Protein AF-A0A970K6C0-F1 (afdb_monomer_lite)

pLDDT: mean 87.24, std 10.98, range [55.59, 97.44]

Secondary structure (DSSP, 8-state):
----EEEEEEEEEEEEEE--PPPGGGGGGTT-EEEEEEEEEEE-SS---S-EEETTEEE---BTGGGSTTHHHHHHHHHHHHHT--GGGS----HHHHHHHHHHHHHHHHHHTS-HHHHHHHHTT--

Radius of gyration: 20.18 Å; chains: 1; bounding box: 44×43×47 Å

Foldseek 3Di:
DWDWDFAPDKDKAKDKDAADQADDLLRVSHRAIFIAIAIDRTDIPDDDTQWDDDYPDIDGRGDCRCLGPCNVLSVVVSVCVVVVHDSVVDPDDNVNVVVVVVVVVVVVVVPVVDPVVVVVCVVVVPD

Structure (mmCIF, N/CA/C/O backbone):
data_AF-A0A970K6C0-F1
#
_entry.id   AF-A0A970K6C0-F1
#
loop_
_atom_site.group_PDB
_atom_site.id
_atom_site.type_symbol
_atom_site.label_atom_id
_atom_site.label_alt_id
_atom_site.label_comp_id
_atom_site.label_asym_id
_atom_site.label_entity_id
_atom_site.label_seq_id
_atom_site.pdbx_PDB_ins_code
_atom_site.Cartn_x
_atom_site.Cartn_y
_atom_site.Cartn_z
_atom_site.occupancy
_atom_site.B_iso_or_equiv
_atom_site.auth_seq_id
_atom_site.auth_comp_id
_atom_site.auth_asym_id
_atom_site.auth_atom_id
_atom_site.pdbx_PDB_model_num
ATOM 1 N N . GLU A 1 1 ? 18.566 18.090 -8.151 1.00 55.59 1 GLU A N 1
ATOM 2 C CA . GLU A 1 1 ? 18.994 18.195 -6.742 1.00 55.59 1 GLU A CA 1
ATOM 3 C C . GLU A 1 1 ? 17.711 18.275 -5.929 1.00 55.59 1 GLU A C 1
ATOM 5 O O . GLU A 1 1 ? 16.833 19.018 -6.344 1.00 55.59 1 GLU A O 1
ATOM 10 N N . MET A 1 2 ? 17.518 17.416 -4.925 1.00 64.69 2 MET A N 1
ATOM 11 C CA . MET A 1 2 ? 16.256 17.335 -4.177 1.00 64.69 2 MET A CA 1
ATOM 12 C C . MET A 1 2 ? 16.489 17.863 -2.765 1.00 64.69 2 MET A C 1
ATOM 14 O O . MET A 1 2 ? 17.158 17.206 -1.968 1.00 64.69 2 MET A O 1
ATOM 18 N N . ASP A 1 3 ? 15.902 19.015 -2.449 1.00 71.62 3 ASP A N 1
ATOM 19 C CA . ASP A 1 3 ? 15.951 19.584 -1.106 1.00 71.62 3 ASP A CA 1
ATOM 20 C C . ASP A 1 3 ? 14.798 19.045 -0.258 1.00 71.62 3 ASP A C 1
ATOM 22 O O . ASP A 1 3 ? 13.624 19.082 -0.635 1.00 71.62 3 ASP A O 1
ATOM 26 N N . THR A 1 4 ? 15.132 18.511 0.917 1.00 70.56 4 THR A N 1
ATOM 27 C CA . THR A 1 4 ? 14.145 18.047 1.897 1.00 70.56 4 THR A CA 1
ATOM 28 C C . THR A 1 4 ? 14.379 18.754 3.218 1.00 70.56 4 THR A C 1
ATOM 30 O O . THR A 1 4 ? 15.370 18.515 3.903 1.00 70.56 4 THR A O 1
ATOM 33 N N . VAL A 1 5 ? 13.432 19.609 3.601 1.00 79.50 5 VAL A N 1
ATOM 34 C CA . VAL A 1 5 ? 13.472 20.322 4.880 1.00 79.50 5 VAL A CA 1
ATOM 35 C C . VAL A 1 5 ? 12.633 19.570 5.901 1.00 79.50 5 VAL A C 1
ATOM 37 O O . VAL A 1 5 ? 11.409 19.506 5.767 1.00 79.50 5 VAL A O 1
ATOM 40 N N . PHE A 1 6 ? 13.277 19.028 6.935 1.00 78.50 6 PHE A N 1
ATOM 41 C CA . PHE A 1 6 ? 12.590 18.415 8.071 1.00 78.50 6 PHE A CA 1
ATOM 42 C C . PHE A 1 6 ? 11.852 19.474 8.900 1.00 78.50 6 PHE A C 1
ATOM 44 O O . PHE A 1 6 ? 12.390 20.533 9.219 1.00 78.50 6 PHE A O 1
ATOM 51 N N . ARG A 1 7 ? 10.612 19.176 9.276 1.00 80.56 7 ARG A N 1
ATOM 52 C CA . ARG A 1 7 ? 9.773 19.972 10.177 1.00 80.56 7 ARG A CA 1
ATOM 53 C C . ARG A 1 7 ? 9.589 19.236 11.494 1.00 80.56 7 ARG A C 1
ATOM 55 O O . ARG A 1 7 ? 9.672 18.021 11.523 1.00 80.56 7 ARG A O 1
ATOM 62 N N . GLY A 1 8 ? 9.301 19.950 12.581 1.00 83.38 8 GLY A N 1
ATOM 63 C CA . GLY A 1 8 ? 9.140 19.340 13.910 1.00 83.38 8 GLY A CA 1
ATOM 64 C C . GLY A 1 8 ? 7.974 18.346 14.038 1.00 83.38 8 GLY A C 1
ATOM 65 O O . GLY A 1 8 ? 7.932 17.584 14.998 1.00 83.38 8 GLY A O 1
ATOM 66 N N . GLU A 1 9 ? 7.054 18.320 13.071 1.00 83.88 9 GLU A N 1
ATOM 67 C CA . GLU A 1 9 ? 5.840 17.504 13.100 1.00 83.88 9 GLU A CA 1
ATOM 68 C C . GLU A 1 9 ? 5.816 16.501 11.941 1.00 83.88 9 GLU A C 1
ATOM 70 O O . GLU A 1 9 ? 6.118 16.839 10.792 1.00 83.88 9 GLU A O 1
ATOM 75 N N . LYS A 1 10 ? 5.407 15.262 12.235 1.00 85.19 10 LYS A N 1
ATOM 76 C CA . LYS A 1 10 ? 5.047 14.279 11.208 1.00 85.19 10 LYS A CA 1
ATOM 77 C C . LYS A 1 10 ? 3.621 14.530 10.745 1.00 85.19 10 LYS A C 1
ATOM 79 O O . LYS A 1 10 ? 2.711 14.622 11.563 1.00 85.19 10 LYS A O 1
ATOM 84 N N . VAL A 1 11 ? 3.430 14.547 9.433 1.00 85.25 11 VAL A N 1
ATOM 85 C CA . VAL A 1 11 ? 2.106 14.568 8.814 1.00 85.25 11 VAL A CA 1
ATOM 86 C C . VAL A 1 11 ? 1.854 13.208 8.184 1.00 85.25 11 VAL A C 1
ATOM 88 O O . VAL A 1 11 ? 2.720 12.669 7.496 1.00 85.25 11 VAL A O 1
ATOM 91 N N . GLN A 1 12 ? 0.665 12.664 8.428 1.00 89.94 12 GLN A N 1
ATOM 92 C CA . GLN A 1 12 ? 0.152 11.504 7.713 1.00 89.94 12 GLN A CA 1
ATOM 93 C C . GLN A 1 12 ? -0.926 11.972 6.735 1.00 89.94 12 GLN A C 1
ATOM 95 O O . GLN A 1 12 ? -1.830 12.713 7.117 1.00 89.94 12 GLN A O 1
ATOM 100 N N . THR A 1 13 ? -0.842 11.569 5.471 1.00 88.81 13 THR A N 1
ATOM 101 C CA . THR A 1 13 ? -1.827 11.941 4.442 1.00 88.81 13 THR A CA 1
ATOM 102 C C . THR A 1 13 ? -2.198 10.728 3.606 1.00 88.81 13 THR A C 1
ATOM 104 O O . THR A 1 13 ? -1.330 10.002 3.131 1.00 88.81 13 THR A O 1
ATOM 107 N N . GLN A 1 14 ? -3.501 10.492 3.438 1.00 92.88 14 GLN A N 1
ATOM 108 C CA . GLN A 1 14 ? -3.990 9.447 2.543 1.00 92.88 14 GLN A CA 1
ATOM 109 C C . GLN A 1 14 ? -3.746 9.844 1.088 1.00 92.88 14 GLN A C 1
ATOM 111 O O . GLN A 1 14 ? -3.975 10.988 0.698 1.00 92.88 14 GLN A O 1
ATOM 116 N N . THR A 1 15 ? -3.324 8.881 0.277 1.00 91.69 15 THR A N 1
ATOM 117 C CA . THR A 1 15 ? -3.031 9.084 -1.139 1.00 91.69 15 THR A CA 1
ATOM 118 C C . THR A 1 15 ? -3.556 7.922 -1.969 1.00 91.69 15 THR A C 1
ATOM 120 O O . THR A 1 15 ? -3.617 6.773 -1.528 1.00 91.69 15 THR A O 1
ATOM 123 N N . LYS A 1 16 ? -3.971 8.235 -3.191 1.00 94.38 16 LYS A N 1
ATOM 124 C CA . LYS A 1 16 ? -4.386 7.265 -4.200 1.00 94.38 16 LYS A CA 1
ATOM 125 C C . LYS A 1 16 ? -3.979 7.777 -5.567 1.00 94.38 16 LYS A C 1
ATOM 127 O O . LYS A 1 16 ? -3.930 8.988 -5.786 1.00 94.38 16 LYS A O 1
ATOM 132 N N . GLY A 1 17 ? -3.738 6.864 -6.490 1.00 94.81 17 GLY A N 1
ATOM 133 C CA . GLY A 1 17 ? -3.329 7.226 -7.834 1.00 94.81 17 GLY A CA 1
ATOM 134 C C . GLY A 1 17 ? -3.136 6.011 -8.717 1.00 94.81 17 GLY A C 1
ATOM 135 O O . GLY A 1 17 ? -3.638 4.926 -8.431 1.00 94.81 17 GLY A O 1
ATOM 136 N N . VAL A 1 18 ? -2.414 6.230 -9.806 1.00 96.31 18 VAL A N 1
ATOM 137 C CA . VAL A 1 18 ? -2.056 5.215 -10.790 1.00 96.31 18 VAL A CA 1
ATOM 138 C C . VAL A 1 18 ? -0.557 5.327 -11.023 1.00 96.31 18 VAL A C 1
ATOM 140 O O . VAL A 1 18 ? -0.042 6.443 -11.133 1.00 96.31 18 VAL A O 1
ATOM 143 N N . PHE A 1 19 ? 0.159 4.204 -11.064 1.00 96.06 19 PHE A N 1
ATOM 144 C CA . PHE A 1 19 ? 1.583 4.249 -11.385 1.00 96.06 19 PHE A CA 1
ATOM 145 C C . PHE A 1 19 ? 1.795 4.752 -12.811 1.00 96.06 19 PHE A C 1
ATOM 147 O O . PHE A 1 19 ? 1.113 4.320 -13.743 1.00 96.06 19 PHE A O 1
ATOM 154 N N . GLY A 1 20 ? 2.774 5.644 -12.974 1.00 94.00 20 GLY A N 1
ATOM 155 C CA . GLY A 1 20 ? 3.287 6.021 -14.288 1.00 94.00 20 GLY A CA 1
ATOM 156 C C . GLY A 1 20 ? 4.047 4.869 -14.955 1.00 94.00 20 GLY A C 1
ATOM 157 O O . GLY A 1 20 ? 3.867 3.700 -14.619 1.00 94.00 20 GLY A O 1
ATOM 158 N N . ALA A 1 21 ? 4.928 5.198 -15.898 1.00 94.56 21 ALA A N 1
ATOM 159 C CA . ALA A 1 21 ? 5.808 4.200 -16.494 1.00 94.56 21 ALA A CA 1
ATOM 160 C C . ALA A 1 21 ? 6.791 3.661 -15.442 1.00 94.56 21 ALA A C 1
ATOM 162 O O . ALA A 1 21 ? 7.601 4.412 -14.898 1.00 94.56 21 ALA A O 1
ATOM 163 N N . VAL A 1 22 ? 6.725 2.358 -15.176 1.00 94.56 22 VAL A N 1
ATOM 164 C CA . VAL A 1 22 ? 7.654 1.650 -14.295 1.00 94.56 22 VAL A CA 1
ATOM 165 C C . VAL A 1 22 ? 8.639 0.881 -15.180 1.00 94.56 22 VAL A C 1
ATOM 167 O O . VAL A 1 22 ? 8.220 0.006 -15.937 1.00 94.56 22 VAL A O 1
ATOM 170 N N . PRO A 1 23 ? 9.944 1.187 -15.152 1.00 92.62 23 PRO A N 1
ATOM 171 C CA . PRO A 1 23 ? 10.917 0.463 -15.960 1.00 92.62 23 PRO A CA 1
ATOM 172 C C . PRO A 1 23 ? 11.295 -0.881 -15.319 1.00 92.62 23 PRO A C 1
ATOM 174 O O . PRO A 1 23 ? 11.091 -1.113 -14.125 1.00 92.62 23 PRO A O 1
ATOM 177 N N . GLY A 1 24 ? 11.916 -1.761 -16.106 1.00 93.12 24 GLY A N 1
ATOM 178 C CA . GLY A 1 24 ? 12.572 -2.975 -15.614 1.00 93.12 24 GLY A CA 1
ATOM 179 C C . GLY A 1 24 ? 11.623 -4.110 -15.218 1.00 93.12 24 GLY A C 1
ATOM 180 O O . GLY A 1 24 ? 10.553 -4.294 -15.801 1.00 93.12 24 GLY A O 1
ATOM 181 N N . MET A 1 25 ? 12.052 -4.899 -14.232 1.00 93.69 25 MET A N 1
ATOM 182 C CA . MET A 1 25 ? 11.378 -6.127 -13.796 1.00 93.69 25 MET A CA 1
ATOM 183 C C . MET A 1 25 ? 9.936 -5.883 -13.336 1.00 93.69 25 MET A C 1
ATOM 185 O O . MET A 1 25 ? 9.064 -6.698 -13.611 1.00 93.69 25 MET A O 1
ATOM 189 N N . LEU A 1 26 ? 9.672 -4.753 -12.675 1.00 95.56 26 LEU A N 1
ATOM 190 C CA . LEU A 1 26 ? 8.335 -4.403 -12.188 1.00 95.56 26 LEU A CA 1
ATOM 191 C C . LEU A 1 26 ? 7.512 -3.588 -13.197 1.00 95.56 26 LEU A C 1
ATOM 193 O O . LEU A 1 26 ? 6.554 -2.924 -12.812 1.00 95.56 26 LEU A O 1
ATOM 197 N N . SER A 1 27 ? 7.844 -3.641 -14.490 1.00 95.06 27 SER A N 1
ATOM 198 C CA . SER A 1 27 ? 7.103 -2.911 -15.530 1.00 95.06 27 SER A CA 1
ATOM 199 C C . SER A 1 27 ? 5.621 -3.267 -15.614 1.00 95.06 27 SER A C 1
ATOM 201 O O . SER A 1 27 ? 4.816 -2.407 -15.974 1.00 95.06 27 SER A O 1
ATOM 203 N N . GLY A 1 28 ? 5.245 -4.472 -15.175 1.00 94.69 28 GLY A N 1
ATOM 204 C CA . GLY A 1 28 ? 3.851 -4.890 -15.011 1.00 94.69 28 GLY A CA 1
ATOM 205 C C . GLY A 1 28 ? 3.031 -4.040 -14.030 1.00 94.69 28 GLY A C 1
ATOM 206 O O . GLY A 1 28 ? 1.810 -4.108 -14.074 1.00 94.69 28 GLY A O 1
ATOM 207 N N . LEU A 1 29 ? 3.668 -3.215 -13.187 1.00 96.50 29 LEU A N 1
ATOM 208 C CA . LEU A 1 29 ? 2.980 -2.259 -12.312 1.00 96.50 29 LEU A CA 1
ATOM 209 C C . LEU A 1 29 ? 2.501 -0.998 -13.044 1.00 96.50 29 LEU A C 1
ATOM 211 O O . LEU A 1 29 ? 1.672 -0.263 -12.509 1.00 96.50 29 LEU A O 1
ATOM 215 N N . SER A 1 30 ? 3.005 -0.725 -14.250 1.00 96.44 30 SER A N 1
ATOM 216 C CA . SER A 1 30 ? 2.642 0.478 -15.008 1.00 96.44 30 SER A CA 1
ATOM 217 C C . SER A 1 30 ? 1.133 0.527 -15.256 1.00 96.44 30 SER A C 1
ATOM 219 O O . SER A 1 30 ? 0.552 -0.425 -15.774 1.00 96.44 30 SER A O 1
ATOM 221 N N . GLY A 1 31 ? 0.486 1.638 -14.899 1.00 96.81 31 GLY A N 1
ATOM 222 C CA . GLY A 1 31 ? -0.960 1.799 -15.062 1.00 96.81 31 GLY A CA 1
ATOM 223 C C . GLY A 1 31 ? -1.823 1.107 -13.999 1.00 96.81 31 GLY A C 1
ATOM 224 O O . GLY A 1 31 ? -3.044 1.255 -14.036 1.00 96.81 31 GLY A O 1
ATOM 225 N N . MET A 1 32 ? -1.238 0.397 -13.027 1.00 96.44 32 MET A N 1
ATOM 226 C CA . MET A 1 32 ? -2.006 -0.157 -11.909 1.00 96.44 32 MET A CA 1
ATOM 227 C C . MET A 1 32 ? -2.393 0.940 -10.914 1.00 96.44 32 MET A C 1
ATOM 229 O O . MET A 1 32 ? -1.613 1.852 -10.624 1.00 96.44 32 MET A O 1
ATOM 233 N N . ALA A 1 33 ? -3.611 0.846 -10.384 1.00 95.75 33 ALA A N 1
ATOM 234 C CA . ALA A 1 33 ? -4.093 1.748 -9.349 1.00 95.75 33 ALA A CA 1
ATOM 235 C C . ALA A 1 33 ? -3.523 1.363 -7.979 1.00 95.75 33 ALA A C 1
ATOM 237 O O . ALA A 1 33 ? -3.446 0.184 -7.640 1.00 95.75 33 ALA A O 1
ATOM 238 N N . TYR A 1 34 ? -3.198 2.365 -7.167 1.00 94.25 34 TYR A N 1
ATOM 239 C CA . TYR A 1 34 ? -2.767 2.187 -5.784 1.00 94.25 34 TYR A CA 1
ATOM 240 C C . TYR A 1 34 ? -3.594 3.055 -4.833 1.00 94.25 34 TYR A C 1
ATOM 242 O O . TYR A 1 34 ? -4.139 4.101 -5.202 1.00 94.25 34 TYR A O 1
ATOM 250 N N . PHE A 1 35 ? -3.631 2.639 -3.572 1.00 93.06 35 PHE A N 1
ATOM 251 C CA . PHE A 1 35 ? -4.075 3.452 -2.449 1.00 93.06 35 PHE A CA 1
ATOM 252 C C . PHE A 1 35 ? -3.154 3.199 -1.260 1.00 93.06 35 PHE A C 1
ATOM 254 O O . PHE A 1 35 ? -2.585 2.120 -1.120 1.00 93.06 35 PHE A O 1
ATOM 261 N N . GLY A 1 36 ? -3.002 4.200 -0.408 1.00 92.38 36 GLY A N 1
ATOM 262 C CA . GLY A 1 36 ? -2.136 4.111 0.750 1.00 92.38 36 GLY A CA 1
ATOM 263 C C . GLY A 1 36 ? -2.072 5.429 1.496 1.00 92.38 36 GLY A C 1
ATOM 264 O O . GLY A 1 36 ? -2.970 6.270 1.403 1.00 92.38 36 GLY A O 1
ATOM 265 N N . TYR A 1 37 ? -1.002 5.619 2.247 1.00 91.75 37 TYR A N 1
ATOM 266 C CA . TYR A 1 37 ? -0.736 6.879 2.921 1.00 91.75 37 TYR A CA 1
ATOM 267 C C . TYR A 1 37 ? 0.758 7.161 2.961 1.00 91.75 37 TYR A C 1
ATOM 269 O O . TYR A 1 37 ? 1.584 6.252 2.976 1.00 91.75 37 TYR A O 1
ATOM 277 N N . GLU A 1 38 ? 1.100 8.435 3.015 1.00 90.25 38 GLU A N 1
ATOM 278 C CA . GLU A 1 38 ? 2.463 8.897 3.226 1.00 90.25 38 GLU A CA 1
ATOM 279 C C . GLU A 1 38 ? 2.582 9.382 4.666 1.00 90.25 38 GLU A C 1
ATOM 281 O O . GLU A 1 38 ? 1.658 10.001 5.202 1.00 90.25 38 GLU A O 1
ATOM 286 N N . ILE A 1 39 ? 3.711 9.079 5.305 1.00 87.81 39 ILE A N 1
ATOM 287 C CA . ILE A 1 39 ? 4.107 9.707 6.563 1.00 87.81 39 ILE A CA 1
ATOM 288 C C . ILE A 1 39 ? 5.392 10.455 6.276 1.00 87.81 39 ILE A C 1
ATOM 290 O O . ILE A 1 39 ? 6.434 9.842 6.051 1.00 87.81 39 ILE A O 1
ATOM 294 N N . HIS A 1 40 ? 5.337 11.778 6.324 1.00 81.38 40 HIS A N 1
ATOM 295 C CA . HIS A 1 40 ? 6.513 12.593 6.082 1.00 81.38 40 HIS A CA 1
ATOM 296 C C . HIS A 1 40 ? 6.694 13.637 7.180 1.00 81.38 40 HIS A C 1
ATOM 298 O O . HIS A 1 40 ? 5.756 14.271 7.663 1.00 81.38 40 HIS A O 1
ATOM 304 N N . MET A 1 41 ? 7.951 13.799 7.579 1.00 74.12 41 MET A N 1
ATOM 305 C CA . MET A 1 41 ? 8.414 14.888 8.438 1.00 74.12 41 MET A CA 1
ATOM 306 C C . MET A 1 41 ? 9.064 16.000 7.599 1.00 74.12 41 MET A C 1
ATOM 308 O O . MET A 1 41 ? 9.233 17.112 8.078 1.00 74.12 41 MET A O 1
ATOM 312 N N . GLY A 1 42 ? 9.413 15.718 6.340 1.00 66.94 42 GLY A N 1
ATOM 313 C CA . GLY A 1 42 ? 9.903 16.702 5.383 1.00 66.94 42 GLY A CA 1
ATOM 314 C C . GLY A 1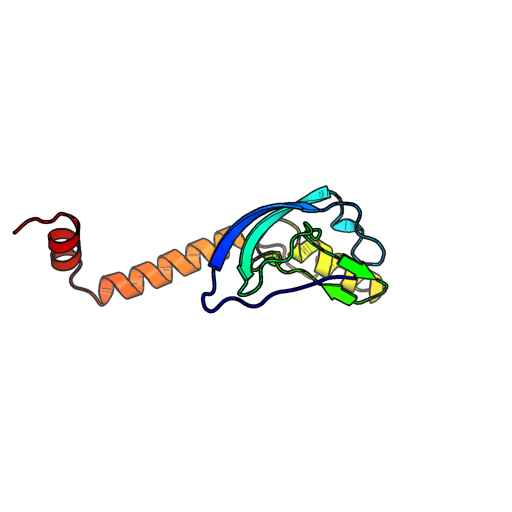 42 ? 8.823 17.103 4.384 1.00 66.94 42 GLY A C 1
ATOM 315 O O . GLY A 1 42 ? 7.984 16.281 4.026 1.00 66.94 42 GLY A O 1
ATOM 316 N N . ARG A 1 43 ? 8.826 18.362 3.942 1.00 64.50 43 ARG A N 1
ATOM 317 C CA . ARG A 1 43 ? 8.081 18.779 2.744 1.00 64.50 43 ARG A CA 1
ATOM 318 C C . ARG A 1 43 ? 9.096 18.983 1.630 1.00 64.50 43 ARG A C 1
ATOM 320 O O . ARG A 1 43 ? 9.859 19.940 1.690 1.00 64.50 43 ARG A O 1
ATOM 327 N N . SER A 1 44 ? 9.120 18.071 0.670 1.00 61.22 44 SER A N 1
ATOM 328 C CA . SER A 1 44 ? 9.827 18.274 -0.593 1.00 61.22 44 SER A CA 1
ATOM 329 C C . SER A 1 44 ? 8.895 19.050 -1.527 1.00 61.22 44 SER A C 1
ATOM 331 O O . SER A 1 44 ? 7.699 18.763 -1.573 1.00 61.22 44 SER A O 1
ATOM 333 N N . GLU A 1 45 ? 9.405 20.069 -2.217 1.00 58.19 45 GLU A N 1
ATOM 334 C CA . GLU A 1 45 ? 8.586 20.910 -3.107 1.00 58.19 45 GLU A CA 1
ATOM 335 C C . GLU A 1 45 ? 8.219 20.194 -4.421 1.00 58.19 45 GLU A C 1
ATOM 337 O O . GLU A 1 45 ? 7.215 20.529 -5.052 1.00 58.19 45 GLU A O 1
ATOM 342 N N . GLU A 1 46 ? 8.968 19.153 -4.799 1.00 63.34 46 GLU A N 1
ATOM 343 C CA . GLU A 1 46 ? 8.691 18.336 -5.981 1.00 63.34 46 GLU A CA 1
ATOM 344 C C . GLU A 1 46 ? 7.781 17.138 -5.679 1.00 63.34 46 GLU A C 1
ATOM 346 O O . GLU A 1 46 ? 8.010 16.353 -4.754 1.00 63.34 46 GLU A O 1
ATOM 351 N N . LYS A 1 47 ? 6.761 16.951 -6.527 1.00 68.81 47 LYS A N 1
ATOM 352 C CA . LYS A 1 47 ? 5.948 15.731 -6.550 1.00 68.81 47 LYS A CA 1
ATOM 353 C C . LYS A 1 47 ? 6.779 14.569 -7.092 1.00 68.81 47 LYS A C 1
ATOM 355 O O . LYS A 1 47 ? 6.879 14.380 -8.302 1.00 68.81 47 LYS A O 1
ATOM 360 N N . MET A 1 48 ? 7.323 13.769 -6.184 1.00 77.94 48 MET A N 1
ATOM 361 C CA . MET A 1 48 ? 7.908 12.473 -6.517 1.00 77.94 48 MET A CA 1
ATOM 362 C C . MET A 1 48 ? 6.816 11.521 -7.033 1.00 77.94 48 MET A C 1
ATOM 364 O O . MET A 1 48 ? 5.689 11.540 -6.526 1.00 77.94 48 MET A O 1
ATOM 368 N N . PRO A 1 49 ? 7.107 10.676 -8.034 1.00 88.25 49 PRO A N 1
ATOM 369 C CA . PRO A 1 49 ? 6.163 9.657 -8.461 1.00 88.25 49 PRO A CA 1
ATOM 370 C C . PRO A 1 49 ? 5.987 8.599 -7.363 1.00 88.25 49 PRO A C 1
ATOM 372 O O . PRO A 1 49 ? 6.872 8.354 -6.544 1.00 88.25 49 PRO A O 1
ATOM 375 N N . ALA A 1 50 ? 4.836 7.930 -7.390 1.00 91.00 50 ALA A N 1
ATOM 376 C CA . ALA A 1 50 ? 4.449 6.894 -6.433 1.00 91.00 50 ALA A CA 1
ATOM 377 C C . ALA A 1 50 ? 5.459 5.741 -6.301 1.00 91.00 50 ALA A C 1
ATOM 379 O O . ALA A 1 50 ? 5.547 5.104 -5.252 1.00 91.00 50 ALA A O 1
ATOM 380 N N . LEU A 1 51 ? 6.197 5.458 -7.372 1.00 93.50 51 LEU A N 1
ATOM 381 C CA . LEU A 1 51 ? 7.210 4.420 -7.443 1.00 93.50 51 LEU A CA 1
ATOM 382 C C . LEU A 1 51 ? 8.336 4.909 -8.359 1.00 93.50 51 LEU A C 1
ATOM 384 O O . LEU A 1 51 ? 8.074 5.343 -9.480 1.00 93.50 51 LEU A O 1
ATOM 388 N N . VAL A 1 52 ? 9.575 4.811 -7.890 1.00 91.62 52 VAL A N 1
ATOM 389 C CA . VAL A 1 52 ? 10.790 5.020 -8.692 1.00 91.62 52 VAL A CA 1
ATOM 390 C C . VAL A 1 52 ? 11.600 3.739 -8.627 1.00 91.62 52 VAL A C 1
ATOM 392 O O . VAL A 1 52 ? 11.703 3.137 -7.561 1.00 91.62 52 VAL A O 1
ATOM 395 N N . GLY A 1 53 ? 12.200 3.313 -9.731 1.00 90.69 53 GLY A N 1
ATOM 396 C CA . GLY A 1 53 ? 13.121 2.189 -9.676 1.00 90.69 53 GLY A CA 1
ATOM 397 C C . GLY A 1 53 ? 14.017 2.065 -10.889 1.00 90.69 53 GLY A C 1
ATOM 398 O O . GLY A 1 53 ? 13.699 2.555 -11.970 1.00 90.69 53 GLY A O 1
ATOM 399 N N . GLU A 1 54 ? 15.133 1.380 -10.676 1.00 87.06 54 GLU A N 1
ATOM 400 C CA . GLU A 1 54 ? 16.130 1.054 -11.686 1.00 87.06 54 GLU A CA 1
ATOM 401 C C . GLU A 1 54 ? 16.714 -0.336 -11.392 1.00 87.06 54 GLU A C 1
ATOM 403 O O . GLU A 1 54 ? 17.012 -0.693 -10.247 1.00 87.06 54 GLU A O 1
ATOM 408 N N . GLY A 1 55 ? 16.850 -1.160 -12.434 1.00 88.69 55 GLY A N 1
ATOM 409 C CA . GLY A 1 55 ? 17.342 -2.530 -12.308 1.00 88.69 55 GLY A CA 1
ATOM 410 C C . GLY A 1 55 ? 16.482 -3.384 -11.369 1.00 88.69 55 GLY A C 1
ATOM 411 O O . GLY A 1 55 ? 15.384 -3.804 -11.726 1.00 88.69 55 GLY A O 1
ATOM 412 N N . ASN A 1 56 ? 17.013 -3.677 -10.178 1.00 91.19 56 ASN A N 1
ATOM 413 C CA . ASN A 1 56 ? 16.364 -4.514 -9.161 1.00 91.19 56 ASN A CA 1
ATOM 414 C C . ASN A 1 56 ? 15.972 -3.737 -7.892 1.00 91.19 56 ASN A C 1
ATOM 416 O O . ASN A 1 56 ? 15.601 -4.365 -6.901 1.00 91.19 56 ASN A O 1
ATOM 420 N N . VAL A 1 57 ? 16.088 -2.406 -7.891 1.00 93.94 57 VAL A N 1
ATOM 421 C CA . VAL A 1 57 ? 15.802 -1.561 -6.727 1.00 93.94 57 VAL A CA 1
ATOM 422 C C . VAL A 1 57 ? 14.634 -0.646 -7.058 1.00 93.94 57 VAL A C 1
ATOM 424 O O . VAL A 1 57 ? 14.684 0.104 -8.029 1.00 93.94 57 VAL A O 1
ATOM 427 N N . TYR A 1 58 ? 13.589 -0.715 -6.236 1.00 94.94 58 TYR A N 1
ATOM 428 C CA . TYR A 1 58 ? 12.383 0.093 -6.367 1.00 94.94 58 TYR A CA 1
ATOM 429 C C . TYR A 1 58 ? 12.051 0.718 -5.012 1.00 94.94 58 TYR A C 1
ATOM 431 O O . TYR A 1 58 ? 12.068 0.032 -3.990 1.00 94.94 58 TYR A O 1
ATOM 439 N N . GLY A 1 59 ? 11.773 2.017 -5.008 1.00 93.06 59 GLY A N 1
ATOM 440 C CA . GLY A 1 59 ? 11.446 2.808 -3.830 1.00 93.06 59 GLY A CA 1
ATOM 441 C C . GLY A 1 59 ? 10.076 3.464 -3.959 1.00 93.06 59 GLY A C 1
ATOM 442 O O . GLY A 1 59 ? 9.694 3.937 -5.030 1.00 93.06 59 GLY A O 1
ATOM 443 N N . SER A 1 60 ? 9.342 3.501 -2.849 1.00 92.12 60 SER A N 1
ATOM 444 C CA . SER A 1 60 ? 8.063 4.195 -2.721 1.00 92.12 60 SER A CA 1
ATOM 4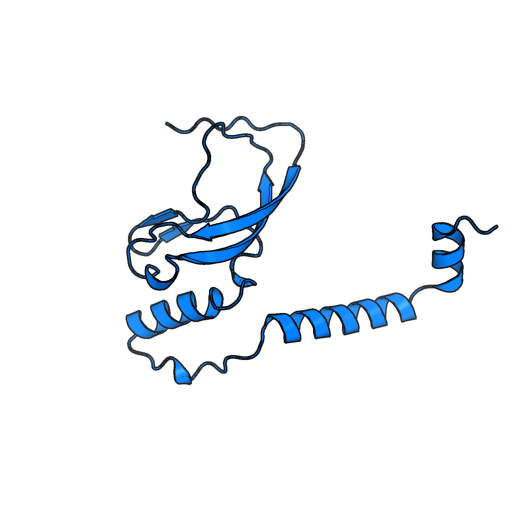45 C C . SER A 1 60 ? 7.940 4.796 -1.324 1.00 92.12 60 SER A C 1
ATOM 447 O O . SER A 1 60 ? 8.375 4.188 -0.346 1.00 92.12 60 SER A O 1
ATOM 449 N N . TYR A 1 61 ? 7.315 5.970 -1.236 1.00 88.62 61 TYR A N 1
ATOM 450 C CA . TYR A 1 61 ? 6.916 6.592 0.031 1.00 88.62 61 TYR A CA 1
ATOM 451 C C . TYR A 1 61 ? 5.508 6.179 0.483 1.00 88.62 61 TYR A C 1
ATOM 453 O O . TYR A 1 61 ? 5.067 6.554 1.570 1.00 88.62 61 TYR A O 1
ATOM 461 N N . ILE A 1 62 ? 4.794 5.403 -0.337 1.00 91.81 62 ILE A N 1
ATOM 462 C CA . ILE A 1 62 ? 3.417 5.005 -0.070 1.00 91.81 62 ILE A CA 1
ATOM 463 C C . ILE A 1 62 ? 3.424 3.777 0.835 1.00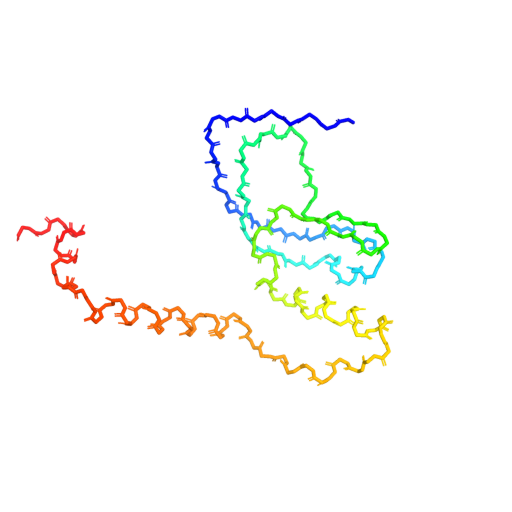 91.81 62 ILE A C 1
ATOM 465 O O . ILE A 1 62 ? 3.757 2.662 0.430 1.00 91.81 62 ILE A O 1
ATOM 469 N N . HIS A 1 63 ? 2.981 3.967 2.070 1.00 91.50 63 HIS A N 1
ATOM 470 C CA . HIS A 1 63 ? 2.629 2.866 2.950 1.00 91.50 63 HIS A CA 1
ATOM 471 C C . HIS A 1 63 ? 1.307 2.236 2.501 1.00 91.50 63 HIS A C 1
ATOM 473 O O . HIS A 1 63 ? 0.375 2.940 2.114 1.00 91.50 63 HIS A O 1
ATOM 479 N N . GLY A 1 64 ? 1.213 0.906 2.574 1.00 89.81 64 GLY A N 1
ATOM 480 C CA . GLY A 1 64 ? 0.036 0.155 2.116 1.00 89.81 64 GLY A CA 1
ATOM 481 C C . GLY A 1 64 ? 0.005 -0.118 0.609 1.00 89.81 64 GLY A C 1
ATOM 482 O O . GLY A 1 64 ? -0.961 -0.690 0.122 1.00 89.81 64 GLY A O 1
ATOM 483 N N . ILE A 1 65 ? 1.069 0.222 -0.130 1.00 91.88 65 ILE A N 1
ATOM 484 C CA . ILE A 1 65 ? 1.160 0.019 -1.586 1.00 91.88 65 ILE A CA 1
ATOM 485 C C . ILE A 1 65 ? 0.853 -1.424 -2.029 1.00 91.88 65 ILE A C 1
ATOM 487 O O . ILE A 1 65 ? 0.246 -1.618 -3.071 1.00 91.88 65 ILE A O 1
ATOM 491 N N . PHE A 1 66 ? 1.202 -2.437 -1.233 1.00 90.62 66 PHE A N 1
ATOM 492 C CA . PHE A 1 66 ? 0.934 -3.847 -1.555 1.00 90.62 66 PHE A CA 1
ATOM 493 C C . PHE A 1 66 ? -0.496 -4.306 -1.252 1.00 90.62 66 PHE A C 1
ATOM 495 O O . PHE A 1 66 ? -0.878 -5.393 -1.673 1.00 90.62 66 PHE A O 1
ATOM 502 N N . ASP A 1 67 ? -1.281 -3.506 -0.525 1.00 86.19 67 ASP A N 1
ATOM 503 C CA . ASP A 1 67 ? -2.671 -3.834 -0.201 1.00 86.19 67 ASP A CA 1
ATOM 504 C C . ASP A 1 67 ? -3.619 -3.534 -1.374 1.00 86.19 67 ASP A C 1
ATOM 506 O O . ASP A 1 67 ? -4.781 -3.954 -1.347 1.00 86.19 67 ASP A O 1
ATOM 510 N N . ALA A 1 68 ? -3.165 -2.789 -2.392 1.00 87.75 68 ALA A N 1
ATOM 511 C CA . ALA A 1 68 ? -4.005 -2.522 -3.548 1.00 87.75 68 ALA A CA 1
ATOM 512 C C . ALA A 1 68 ? -4.113 -3.764 -4.452 1.00 87.75 68 ALA A C 1
ATOM 514 O O . ALA A 1 68 ? -3.109 -4.451 -4.671 1.00 87.75 68 ALA A O 1
ATOM 515 N N . PRO A 1 69 ? -5.311 -4.046 -5.002 1.00 85.62 69 PRO A N 1
ATOM 516 C CA . PRO A 1 69 ? -5.555 -5.239 -5.802 1.00 85.62 69 PRO A CA 1
ATOM 517 C C . PRO A 1 69 ? -4.526 -5.436 -6.916 1.00 85.62 69 PRO A C 1
ATOM 519 O O . PRO A 1 69 ? -4.303 -4.544 -7.735 1.00 85.62 69 PRO A O 1
ATOM 522 N N . GLY A 1 70 ? -3.926 -6.623 -6.966 1.00 88.06 70 GLY A N 1
ATOM 523 C CA . GLY A 1 70 ? -3.023 -7.030 -8.035 1.00 88.06 70 GLY A CA 1
ATOM 524 C C . GLY A 1 70 ? -1.574 -6.570 -7.867 1.00 88.06 70 GLY A C 1
ATOM 525 O O . GLY A 1 70 ? -0.714 -7.101 -8.567 1.00 88.06 70 GLY A O 1
ATOM 526 N N . ILE A 1 71 ? -1.263 -5.596 -6.999 1.00 91.75 71 ILE A N 1
ATOM 527 C CA . ILE A 1 71 ? 0.112 -5.075 -6.883 1.00 91.75 71 ILE A CA 1
ATOM 528 C C . ILE A 1 71 ? 1.043 -6.151 -6.322 1.00 91.75 71 ILE A C 1
ATOM 530 O O . ILE A 1 71 ? 2.113 -6.389 -6.882 1.00 91.75 71 ILE A O 1
ATOM 534 N N . CYS A 1 72 ? 0.645 -6.811 -5.232 1.00 90.12 72 CYS A N 1
ATOM 535 C CA . CYS A 1 72 ? 1.433 -7.887 -4.633 1.00 90.12 72 CYS A CA 1
ATOM 536 C C . CYS A 1 72 ? 1.632 -9.034 -5.635 1.00 90.12 72 CYS A C 1
ATOM 538 O O . CYS A 1 72 ? 2.751 -9.497 -5.850 1.00 90.12 72 CYS A O 1
ATOM 540 N N . GLU A 1 73 ? 0.562 -9.424 -6.323 1.00 89.19 73 GLU A N 1
ATOM 541 C CA . GLU A 1 73 ? 0.551 -10.465 -7.343 1.00 89.19 73 GLU A CA 1
ATOM 542 C C . GLU A 1 73 ? 1.484 -10.124 -8.505 1.00 89.19 73 GLU A C 1
ATOM 544 O O . GLU A 1 73 ? 2.268 -10.970 -8.924 1.00 89.19 73 GLU A O 1
ATOM 549 N N . ALA A 1 74 ? 1.460 -8.884 -8.997 1.00 92.44 74 ALA A N 1
ATOM 550 C CA . ALA A 1 74 ? 2.335 -8.427 -10.070 1.00 92.44 74 ALA A CA 1
ATOM 551 C C . ALA A 1 74 ? 3.814 -8.441 -9.654 1.00 92.44 74 ALA A C 1
ATOM 553 O O . ALA A 1 74 ? 4.663 -8.879 -10.432 1.00 92.44 74 ALA A O 1
ATOM 554 N N . VAL A 1 75 ? 4.128 -8.022 -8.422 1.00 93.75 75 VAL A N 1
ATOM 555 C CA . VAL A 1 75 ? 5.496 -8.082 -7.881 1.00 93.75 75 VAL A CA 1
ATOM 556 C C . VAL A 1 75 ? 5.965 -9.529 -7.763 1.00 93.75 75 VAL A C 1
ATOM 558 O O . VAL A 1 75 ? 7.052 -9.866 -8.232 1.00 93.75 75 VAL A O 1
ATOM 561 N N . VAL A 1 76 ? 5.153 -10.403 -7.168 1.00 91.75 76 VAL A N 1
ATOM 562 C CA . VAL A 1 76 ? 5.515 -11.810 -6.983 1.00 91.75 76 VAL A CA 1
ATOM 563 C C . VAL A 1 76 ? 5.634 -12.524 -8.328 1.00 91.75 76 VAL A C 1
ATOM 565 O O . VAL A 1 76 ? 6.597 -13.259 -8.530 1.00 91.75 76 VAL A O 1
ATOM 568 N N . LYS A 1 77 ? 4.736 -12.253 -9.280 1.00 91.81 77 LYS A N 1
ATOM 569 C CA . LYS A 1 77 ? 4.820 -12.778 -10.646 1.00 91.81 77 LYS A CA 1
ATOM 570 C C . LYS A 1 77 ? 6.131 -12.381 -11.317 1.00 91.81 77 LYS A C 1
ATOM 572 O O . LYS A 1 77 ? 6.829 -13.246 -11.830 1.00 91.81 77 LYS A O 1
ATOM 577 N N . ALA A 1 78 ? 6.519 -11.110 -11.231 1.00 94.00 78 ALA A N 1
ATOM 578 C CA . ALA A 1 78 ? 7.779 -10.640 -11.796 1.00 94.00 78 ALA A CA 1
ATOM 579 C C . ALA A 1 78 ? 9.009 -11.332 -11.166 1.00 94.00 78 ALA A C 1
ATOM 581 O O . ALA A 1 78 ? 9.986 -11.638 -11.853 1.00 94.00 78 ALA A O 1
ATOM 582 N N . LEU A 1 79 ? 8.957 -11.631 -9.862 1.00 93.50 79 LEU A N 1
ATOM 583 C CA . LEU A 1 79 ? 9.997 -12.401 -9.171 1.00 93.50 79 LEU A CA 1
AT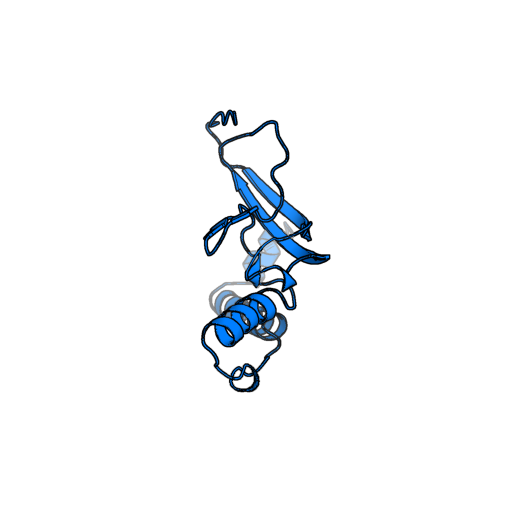OM 584 C C . LEU A 1 79 ? 10.011 -13.880 -9.591 1.00 93.50 79 LEU A C 1
ATOM 586 O O . LEU A 1 79 ? 11.094 -14.449 -9.752 1.00 93.50 79 LEU A O 1
ATOM 590 N N . CYS A 1 80 ? 8.840 -14.494 -9.770 1.00 93.06 80 CYS A N 1
ATOM 591 C CA . CYS A 1 80 ? 8.677 -15.851 -10.295 1.00 93.06 80 CYS A CA 1
ATOM 592 C C . CYS A 1 80 ? 9.263 -15.968 -11.706 1.00 93.06 80 CYS A C 1
ATOM 594 O O . CYS A 1 80 ? 10.114 -16.829 -11.929 1.00 93.06 80 CYS A O 1
ATOM 596 N N . ASP A 1 81 ? 8.912 -15.044 -12.603 1.00 92.06 81 ASP A N 1
ATOM 597 C CA . ASP A 1 81 ? 9.424 -14.980 -13.975 1.00 92.06 81 ASP A CA 1
ATOM 598 C C . ASP A 1 81 ? 10.955 -14.864 -13.981 1.00 92.06 81 ASP A C 1
ATOM 600 O O . ASP A 1 81 ? 11.645 -15.614 -14.672 1.00 92.06 81 ASP A O 1
ATOM 604 N N . LYS A 1 82 ? 11.518 -13.995 -13.128 1.00 92.50 82 LYS A N 1
ATOM 605 C CA . LYS A 1 82 ? 12.974 -13.844 -12.988 1.00 92.50 82 LYS A CA 1
ATOM 606 C C . LYS A 1 82 ? 13.668 -15.109 -12.470 1.00 92.50 82 LYS A C 1
ATOM 608 O O . LYS A 1 82 ? 14.830 -15.341 -12.799 1.00 92.50 82 LYS A O 1
ATOM 613 N N . LYS A 1 83 ? 12.996 -15.901 -11.632 1.00 92.88 83 LYS A N 1
ATOM 614 C CA . LYS A 1 83 ? 13.532 -17.153 -11.075 1.00 92.88 83 LYS A CA 1
ATOM 615 C C . LYS A 1 83 ? 13.207 -18.393 -11.915 1.00 92.88 83 LYS A C 1
ATOM 617 O O . LYS A 1 83 ? 13.711 -19.462 -11.584 1.00 92.88 83 LYS A O 1
ATOM 622 N N . GLY A 1 84 ? 12.389 -18.274 -12.963 1.00 92.94 84 GLY A N 1
ATOM 623 C CA . GLY A 1 84 ? 11.910 -19.415 -13.749 1.00 92.94 84 GLY A CA 1
ATOM 624 C C . GLY A 1 84 ? 10.957 -20.336 -12.976 1.00 92.94 84 GLY A C 1
ATOM 625 O O . GLY A 1 84 ? 10.949 -21.541 -13.213 1.00 92.94 84 GLY A O 1
ATOM 626 N N . ILE A 1 85 ? 10.194 -19.791 -12.023 1.00 91.38 85 ILE A N 1
ATOM 627 C CA . ILE A 1 85 ? 9.225 -20.532 -11.200 1.00 91.38 85 ILE A CA 1
ATOM 628 C C . ILE A 1 85 ? 7.815 -20.238 -11.717 1.00 91.38 85 ILE A C 1
ATOM 630 O O . ILE A 1 85 ? 7.491 -19.087 -11.995 1.00 91.38 85 ILE A O 1
ATOM 634 N N . ALA A 1 86 ? 6.964 -21.260 -11.817 1.00 87.44 86 ALA A N 1
ATOM 635 C CA . ALA A 1 86 ? 5.572 -21.077 -12.214 1.00 87.44 86 ALA A CA 1
ATOM 636 C C . ALA A 1 86 ? 4.779 -20.304 -11.136 1.00 87.44 86 ALA A C 1
ATOM 638 O O . ALA A 1 86 ? 4.881 -20.581 -9.940 1.00 87.44 86 ALA A O 1
ATOM 639 N N . PHE A 1 87 ? 4.023 -19.288 -11.563 1.00 82.81 87 PHE A N 1
ATOM 640 C CA . PHE A 1 87 ? 3.278 -18.387 -10.671 1.00 82.81 87 PHE A CA 1
ATOM 641 C C . PHE A 1 87 ? 1.994 -19.016 -10.096 1.00 82.81 87 PHE A C 1
ATOM 643 O O . PHE A 1 87 ? 1.506 -18.596 -9.050 1.00 82.81 87 PHE A O 1
ATOM 650 N N . ASP A 1 88 ? 1.469 -20.050 -10.751 1.00 74.88 88 ASP A N 1
ATOM 651 C CA . ASP A 1 88 ? 0.278 -20.816 -10.355 1.00 74.88 88 ASP A CA 1
ATOM 652 C C . ASP A 1 88 ? 0.391 -21.502 -8.980 1.00 74.88 88 ASP A C 1
ATOM 654 O O . ASP A 1 88 ? -0.624 -21.842 -8.374 1.00 74.88 88 ASP A O 1
ATOM 658 N N . ALA A 1 89 ? 1.607 -21.644 -8.448 1.00 56.38 89 ALA A N 1
ATOM 659 C CA . ALA A 1 89 ? 1.867 -22.161 -7.109 1.00 56.38 89 ALA A CA 1
ATOM 660 C C . ALA A 1 89 ? 1.436 -21.213 -5.968 1.00 56.38 89 ALA A C 1
ATOM 662 O O . ALA A 1 89 ? 1.398 -21.625 -4.807 1.00 56.38 89 ALA A O 1
ATOM 663 N N . LEU A 1 90 ? 1.116 -19.949 -6.262 1.00 60.88 90 LEU A N 1
ATOM 664 C CA . LEU A 1 90 ? 0.699 -18.960 -5.269 1.00 60.88 90 LEU A CA 1
ATOM 665 C C . LEU A 1 90 ? -0.815 -18.776 -5.335 1.00 60.88 90 LEU A C 1
ATOM 667 O O . LEU A 1 90 ? -1.340 -18.107 -6.221 1.00 60.88 90 LEU A O 1
ATOM 671 N N . GLY A 1 91 ? -1.527 -19.381 -4.384 1.00 57.16 91 GLY A N 1
ATOM 672 C CA . GLY A 1 91 ? -2.970 -19.204 -4.249 1.00 57.16 91 GLY A CA 1
ATOM 673 C C . GLY A 1 91 ? -3.329 -17.722 -4.127 1.00 57.16 91 GLY A C 1
ATOM 674 O O . GLY A 1 91 ? -3.053 -17.095 -3.105 1.00 57.16 91 GLY A O 1
ATOM 675 N N . ALA A 1 92 ? -3.952 -17.169 -5.167 1.00 56.53 92 ALA A N 1
ATOM 676 C CA . ALA A 1 92 ? -4.477 -15.811 -5.176 1.00 56.53 92 ALA A CA 1
ATOM 677 C C . ALA A 1 92 ? -5.761 -15.762 -4.332 1.00 56.53 92 ALA A C 1
ATOM 679 O O . ALA A 1 92 ? -6.872 -15.934 -4.832 1.00 56.53 92 ALA A O 1
ATOM 680 N N . GLY A 1 93 ? -5.608 -15.607 -3.019 1.00 64.94 93 GLY A N 1
ATOM 681 C CA . GLY A 1 93 ? -6.717 -15.258 -2.138 1.00 64.94 93 GLY A CA 1
ATOM 682 C C . GLY A 1 93 ? -7.000 -13.759 -2.209 1.00 64.94 93 GLY A C 1
ATOM 683 O O . GLY A 1 93 ? -6.080 -12.967 -2.379 1.00 64.94 93 GLY A O 1
ATOM 684 N N . ASP A 1 94 ? -8.256 -13.352 -2.030 1.00 75.19 94 ASP A N 1
ATOM 685 C CA . ASP A 1 94 ? -8.595 -11.939 -1.836 1.00 75.19 94 ASP A CA 1
ATOM 686 C C . ASP A 1 94 ? -7.995 -11.452 -0.501 1.00 75.19 94 ASP A C 1
ATOM 688 O O . ASP A 1 94 ? -8.580 -11.624 0.576 1.00 75.19 94 ASP A O 1
ATOM 692 N N . ILE A 1 95 ? -6.784 -10.888 -0.577 1.00 74.06 95 ILE A N 1
ATOM 693 C CA . ILE A 1 95 ? -6.017 -10.368 0.563 1.00 74.06 95 ILE A CA 1
ATOM 694 C C . ILE A 1 95 ? -6.825 -9.302 1.300 1.00 74.06 95 ILE A C 1
ATOM 696 O O . ILE A 1 95 ? -6.792 -9.246 2.531 1.00 74.06 95 ILE A O 1
ATOM 700 N N . ARG A 1 96 ? -7.598 -8.489 0.572 1.00 76.12 96 ARG A N 1
ATOM 701 C CA . ARG A 1 96 ? -8.433 -7.452 1.170 1.00 76.12 96 ARG A CA 1
ATOM 702 C C . ARG A 1 96 ? -9.545 -8.080 1.997 1.00 76.12 96 ARG A C 1
ATOM 704 O O . ARG A 1 96 ? -9.678 -7.739 3.168 1.00 76.12 96 ARG A O 1
ATOM 711 N N . ALA A 1 97 ? -10.286 -9.036 1.442 1.00 83.00 97 ALA A N 1
ATOM 712 C CA . ALA A 1 97 ? -11.320 -9.742 2.194 1.00 83.00 97 ALA A CA 1
ATOM 713 C C . ALA A 1 97 ? -10.738 -10.501 3.396 1.00 83.00 97 ALA A C 1
ATOM 715 O O . ALA A 1 97 ? -11.365 -10.556 4.452 1.00 83.00 97 ALA A O 1
ATOM 716 N N . TYR A 1 98 ? -9.541 -11.081 3.266 1.00 84.44 98 TYR A N 1
ATOM 717 C CA . TYR A 1 98 ? -8.842 -11.691 4.397 1.00 84.44 98 TYR A CA 1
ATOM 718 C C . TYR A 1 98 ? -8.527 -10.666 5.492 1.00 84.44 98 TYR A C 1
ATOM 720 O O . TYR A 1 98 ? -8.842 -10.911 6.654 1.00 84.44 98 TYR A O 1
ATOM 728 N N . LYS A 1 99 ? -7.965 -9.512 5.125 1.00 84.50 99 LYS A N 1
ATOM 729 C CA . LYS A 1 99 ? -7.600 -8.431 6.047 1.00 84.50 99 LYS A CA 1
ATOM 730 C C . LYS A 1 99 ? -8.817 -7.838 6.763 1.00 84.50 99 LYS A C 1
ATOM 732 O O . LYS A 1 99 ? -8.765 -7.692 7.978 1.00 84.50 99 LYS A O 1
ATOM 737 N N . GLU A 1 100 ? -9.921 -7.597 6.054 1.00 89.75 100 GLU A N 1
ATOM 738 C CA . GLU A 1 100 ? -11.187 -7.150 6.661 1.00 89.75 100 GLU A CA 1
ATOM 739 C C . GLU A 1 100 ? -11.711 -8.166 7.684 1.00 89.75 100 GLU A C 1
ATOM 741 O O . GLU A 1 100 ? -12.013 -7.799 8.816 1.00 89.75 100 GLU A O 1
ATOM 746 N N . ARG A 1 101 ? -11.691 -9.471 7.359 1.00 93.81 101 ARG A N 1
ATOM 747 C CA . ARG A 1 101 ? -12.050 -10.512 8.339 1.00 93.81 101 ARG A CA 1
ATOM 748 C C . ARG A 1 101 ? -11.159 -10.470 9.581 1.00 93.81 101 ARG A C 1
ATOM 750 O O . ARG A 1 101 ? -11.651 -10.674 10.685 1.00 93.81 101 ARG A O 1
ATOM 757 N N . GLN A 1 102 ? -9.857 -10.216 9.426 1.00 94.75 102 GLN A N 1
ATOM 758 C CA . GLN A 1 102 ? -8.956 -10.077 10.576 1.00 94.75 102 GLN A CA 1
ATOM 759 C C . GLN A 1 102 ? -9.267 -8.823 11.407 1.00 94.75 102 GLN A C 1
ATOM 761 O O . GLN A 1 102 ? -9.175 -8.874 12.634 1.00 94.75 102 GLN A O 1
ATOM 766 N N . TYR A 1 103 ? -9.674 -7.717 10.775 1.00 94.00 103 TYR A N 1
ATOM 767 C CA . TYR A 1 103 ? -10.126 -6.526 11.493 1.00 94.00 103 TYR A CA 1
ATOM 768 C C . TYR A 1 103 ? -11.421 -6.767 12.262 1.00 94.00 103 TYR A C 1
ATOM 770 O O . TYR A 1 103 ? -11.506 -6.347 13.414 1.00 94.00 103 TYR A O 1
ATOM 778 N N . ASP A 1 104 ? -12.379 -7.494 11.693 1.00 96.94 104 ASP A N 1
ATOM 779 C CA . ASP A 1 104 ? -13.609 -7.864 12.395 1.00 96.94 104 ASP A CA 1
ATOM 780 C C . ASP A 1 104 ? -13.324 -8.734 13.624 1.00 96.94 104 ASP A C 1
ATOM 782 O O . ASP A 1 104 ? -13.875 -8.486 14.699 1.00 96.94 104 ASP A O 1
ATOM 786 N N . LEU A 1 105 ? -12.414 -9.709 13.504 1.00 97.25 105 LEU A N 1
ATOM 787 C CA . LEU A 1 105 ? -11.981 -10.540 14.632 1.00 97.25 105 LEU A CA 1
ATOM 788 C C . LEU A 1 105 ? -11.332 -9.699 15.737 1.00 97.25 105 LEU A C 1
ATOM 790 O O . LEU A 1 105 ? -11.692 -9.831 16.909 1.00 97.25 105 LEU A O 1
ATOM 794 N N . LEU A 1 106 ? -10.412 -8.803 15.369 1.00 97.06 106 LEU A N 1
ATOM 795 C CA . LEU A 1 106 ? -9.756 -7.901 16.314 1.00 97.06 106 LEU A CA 1
ATOM 796 C C . LEU A 1 106 ? -10.767 -6.967 16.988 1.00 97.06 106 LEU A C 1
ATOM 798 O O . LEU A 1 106 ? -10.759 -6.815 18.208 1.00 97.06 106 LEU A O 1
ATOM 802 N N . ALA A 1 107 ? -11.662 -6.362 16.212 1.00 96.81 107 ALA A N 1
ATOM 803 C CA . ALA A 1 107 ? -12.686 -5.467 16.727 1.00 96.81 107 ALA A CA 1
ATOM 804 C C . ALA A 1 107 ? -13.677 -6.212 17.634 1.00 96.81 107 ALA A C 1
ATOM 806 O O . ALA A 1 107 ? -14.153 -5.647 18.618 1.00 96.81 107 ALA A O 1
ATOM 807 N N . GLY A 1 108 ? -13.975 -7.479 17.339 1.00 97.44 108 GLY A N 1
ATOM 808 C CA . GLY A 1 108 ? -14.744 -8.365 18.211 1.00 97.44 108 GLY A CA 1
ATOM 809 C C . GLY A 1 108 ? -14.055 -8.582 19.557 1.00 97.44 108 GLY A C 1
ATOM 810 O O . GLY A 1 108 ? -14.666 -8.340 20.597 1.00 97.44 108 GLY A O 1
ATOM 811 N N . ALA A 1 109 ? -12.773 -8.951 19.544 1.00 97.25 109 ALA A N 1
ATOM 812 C CA . ALA A 1 109 ? -11.987 -9.158 20.761 1.00 97.25 109 ALA A CA 1
ATOM 813 C C . ALA A 1 109 ? -11.890 -7.884 21.619 1.00 97.25 109 ALA A C 1
ATOM 815 O O . ALA A 1 109 ? -12.072 -7.937 22.834 1.00 97.25 109 ALA A O 1
ATOM 816 N N . VAL A 1 110 ? -11.674 -6.723 20.992 1.00 96.31 110 VAL A N 1
ATOM 817 C CA . VAL A 1 110 ? -11.642 -5.429 21.691 1.00 96.31 110 VAL A CA 1
ATOM 818 C C . VAL A 1 110 ? -12.990 -5.119 22.345 1.00 96.31 110 VAL A C 1
ATOM 820 O O . VAL A 1 110 ? -13.020 -4.748 23.515 1.00 96.31 110 VAL A O 1
ATOM 823 N N . ARG A 1 111 ? -14.111 -5.314 21.637 1.00 96.62 111 ARG A N 1
ATOM 824 C CA . ARG A 1 111 ? -15.456 -5.073 22.193 1.00 96.62 111 ARG A CA 1
ATOM 825 C C . ARG A 1 111 ? -15.785 -5.993 23.364 1.00 96.62 111 ARG A C 1
ATOM 827 O O . ARG A 1 111 ? -16.424 -5.546 24.304 1.00 96.62 111 ARG A O 1
ATOM 834 N N . GLN A 1 112 ? -15.346 -7.250 23.328 1.00 97.00 112 GLN A N 1
ATOM 835 C CA . GLN A 1 112 ? -15.539 -8.186 24.442 1.00 97.00 112 GLN A CA 1
ATOM 836 C C . GLN A 1 112 ? -14.770 -7.770 25.705 1.00 97.00 112 GLN A C 1
ATOM 838 O O . GLN A 1 112 ? -15.182 -8.115 26.809 1.00 97.00 112 GLN A O 1
ATOM 843 N N . GLY A 1 113 ? -13.665 -7.036 25.548 1.00 96.69 113 GLY A N 1
ATOM 844 C CA . GLY A 1 113 ? -12.848 -6.538 26.655 1.00 96.69 113 GLY A CA 1
ATOM 845 C C . GLY A 1 113 ? -13.240 -5.156 27.188 1.00 96.69 113 GLY A C 1
ATOM 846 O O . GLY A 1 113 ? -12.564 -4.663 28.088 1.00 96.69 113 GLY A O 1
ATOM 847 N N . LEU A 1 114 ? -14.278 -4.508 26.645 1.00 95.88 114 LEU A N 1
ATOM 848 C 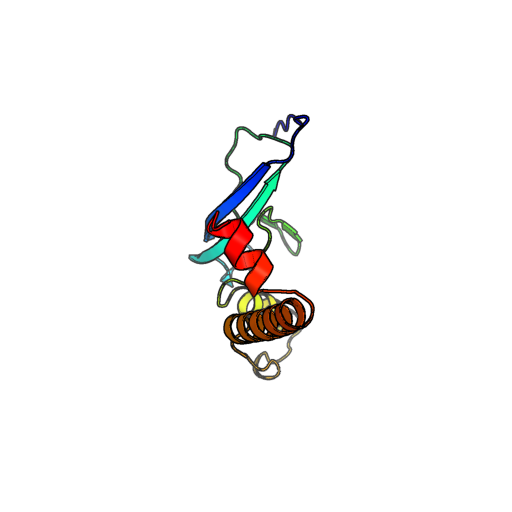CA . LEU A 1 114 ? -14.665 -3.136 26.992 1.00 95.88 114 LEU A CA 1
ATOM 849 C C . LEU A 1 114 ? -16.150 -3.039 27.364 1.00 95.88 114 LEU A C 1
ATOM 851 O O . LEU A 1 114 ? -16.995 -3.702 26.768 1.00 95.88 114 LEU A O 1
ATOM 855 N N . ASP A 1 115 ? -16.482 -2.147 28.303 1.00 96.75 115 ASP A N 1
ATOM 856 C CA . ASP A 1 115 ? -17.869 -1.723 28.538 1.00 96.75 115 ASP A CA 1
ATOM 857 C C . ASP A 1 115 ? -18.317 -0.825 27.375 1.00 96.75 115 ASP A C 1
ATOM 859 O O . ASP A 1 115 ? -18.141 0.398 27.381 1.00 96.75 115 ASP A O 1
ATOM 863 N N . MET A 1 116 ? -18.847 -1.462 26.332 1.00 96.19 116 MET A N 1
ATOM 864 C CA . MET A 1 116 ? -19.286 -0.764 25.128 1.00 96.19 116 MET A CA 1
ATOM 865 C C . MET A 1 116 ? -20.469 0.168 25.396 1.00 96.19 116 MET A C 1
ATOM 867 O O . MET A 1 116 ? -20.543 1.219 24.762 1.00 96.19 116 MET A O 1
ATOM 871 N N . ASP A 1 117 ? -21.340 -0.148 26.358 1.00 94.94 117 ASP A N 1
ATOM 872 C CA . ASP A 1 117 ? -22.450 0.730 26.736 1.00 94.94 117 ASP A CA 1
ATOM 873 C C . ASP A 1 117 ? -21.922 2.043 27.321 1.00 94.94 117 ASP A C 1
ATOM 875 O O . ASP A 1 117 ? -22.382 3.124 26.949 1.00 94.94 117 ASP A O 1
ATOM 879 N N . PHE A 1 118 ? -20.913 1.976 28.194 1.00 95.25 118 PHE A N 1
ATOM 880 C CA . PHE A 1 118 ? -20.229 3.164 28.700 1.00 95.25 118 PHE A CA 1
ATOM 881 C C . PHE A 1 118 ? -19.526 3.945 27.587 1.00 95.25 118 PHE A C 1
ATOM 883 O O . PHE A 1 118 ? -19.702 5.161 27.498 1.00 95.25 118 PHE A O 1
ATOM 890 N N . VAL A 1 119 ? -18.776 3.271 26.708 1.00 94.38 119 VAL A N 1
ATOM 891 C CA . VAL A 1 119 ? -18.099 3.922 25.573 1.00 94.38 119 VAL A CA 1
ATOM 892 C C . VAL A 1 119 ? -19.104 4.670 24.694 1.00 94.38 119 VAL A C 1
ATOM 894 O O . VAL A 1 119 ? -18.876 5.835 24.363 1.00 94.38 119 VAL A O 1
ATOM 897 N N . TYR A 1 120 ? -20.240 4.052 24.361 1.00 94.75 120 TYR A N 1
ATOM 898 C CA . TYR A 1 120 ? -21.280 4.700 23.565 1.00 94.75 120 TYR A CA 1
ATOM 899 C C . TYR A 1 120 ? -21.958 5.854 24.305 1.00 94.75 120 TYR A C 1
ATOM 901 O O . TYR A 1 120 ? -22.181 6.891 23.685 1.00 94.75 120 TYR A O 1
ATOM 909 N N . ARG A 1 121 ? -22.210 5.755 25.621 1.00 96.44 121 ARG A N 1
ATOM 910 C CA . ARG A 1 121 ? -22.696 6.902 26.419 1.00 96.44 121 ARG A CA 1
ATOM 911 C C . ARG A 1 121 ? -21.745 8.097 26.334 1.00 96.44 121 ARG A C 1
ATOM 913 O O . ARG A 1 121 ? -22.196 9.219 26.104 1.00 96.44 121 ARG A O 1
ATOM 920 N N . VAL A 1 122 ? -20.438 7.855 26.463 1.00 95.69 122 VAL A N 1
ATOM 921 C CA . VAL A 1 122 ? -19.403 8.899 26.374 1.00 95.69 122 VAL A CA 1
ATOM 922 C C . VAL A 1 122 ? -19.355 9.521 24.975 1.00 95.69 122 VAL A C 1
ATOM 924 O O . VAL A 1 122 ? -19.344 10.747 24.861 1.00 95.69 122 VAL A O 1
ATOM 927 N N . ILE A 1 123 ? -19.361 8.705 23.914 1.00 93.56 123 ILE A N 1
ATOM 928 C CA . ILE A 1 123 ?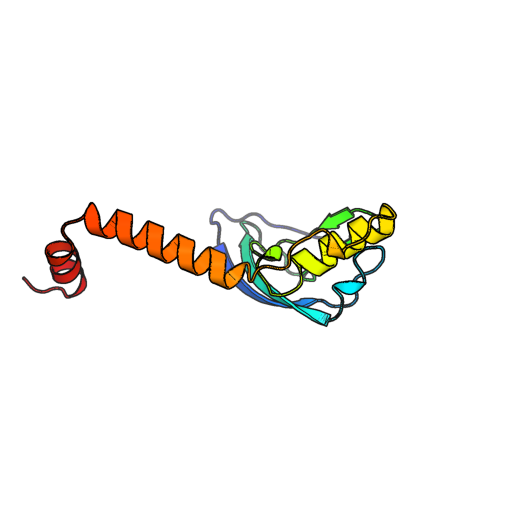 -19.339 9.180 22.518 1.00 93.56 123 ILE A CA 1
ATOM 929 C C . ILE A 1 123 ? -20.593 10.003 22.195 1.00 93.56 123 ILE A C 1
ATOM 931 O O . ILE A 1 123 ? -20.484 11.092 21.631 1.00 93.56 123 ILE A O 1
ATOM 935 N N . ASP A 1 124 ? -21.767 9.522 22.606 1.00 94.31 124 ASP A N 1
ATOM 936 C CA . ASP A 1 124 ? -23.056 10.175 22.362 1.00 94.31 124 ASP A CA 1
ATOM 937 C C . ASP A 1 124 ? -23.324 11.364 23.299 1.00 94.31 124 ASP A C 1
ATOM 939 O O . ASP A 1 124 ? -24.350 12.033 23.162 1.00 94.31 124 ASP A O 1
ATOM 943 N N . ARG A 1 125 ? -22.431 11.633 24.263 1.00 86.94 125 ARG A N 1
ATOM 944 C CA . ARG A 1 125 ? -22.610 12.642 25.324 1.00 86.94 125 ARG A CA 1
ATOM 945 C C . ARG A 1 125 ? -23.920 12.466 26.101 1.00 86.94 125 ARG A C 1
ATOM 947 O O . ARG A 1 125 ? -24.533 13.446 26.526 1.00 86.94 125 ARG A O 1
ATOM 954 N N . LYS A 1 126 ? -24.363 11.221 26.277 1.00 71.44 126 LYS A N 1
ATOM 955 C CA . LYS A 1 126 ? -25.532 10.884 27.094 1.00 71.44 126 LYS A CA 1
ATOM 956 C C . LYS A 1 126 ? -25.048 10.686 28.530 1.00 71.44 126 LYS A C 1
ATOM 958 O O . LYS A 1 126 ? -24.226 9.804 28.773 1.00 71.44 126 LYS A O 1
ATOM 963 N N . ALA A 1 127 ? -25.503 11.570 29.420 1.00 62.44 127 ALA A N 1
ATOM 964 C CA . ALA A 1 127 ? -25.241 11.504 30.858 1.00 62.44 127 ALA A CA 1
ATOM 965 C C . ALA A 1 127 ? -25.802 10.215 31.472 1.00 62.44 127 ALA A C 1
ATOM 967 O O . ALA A 1 127 ? -26.889 9.781 31.024 1.00 62.44 127 ALA A O 1
#

Sequence (127 aa):
EMDTVFRGEKVQTQTKGVFGAVPGMLSGLSGMAYFGYEIHMGRSEEKMPALVGEGNVYGSYIHGIFDAPGICEAVVKALCDKKGIAFDALGAGDIRAYKERQYDLLAGAVRQGLDMDFVYRVIDRKA